Protein AF-A0A3D5YIT8-F1 (afdb_monomer_lite)

Structure (mmCIF, N/CA/C/O backbone):
data_AF-A0A3D5YIT8-F1
#
_entry.id   AF-A0A3D5YIT8-F1
#
loop_
_atom_site.group_PDB
_atom_site.id
_atom_site.type_symbol
_atom_site.label_atom_id
_atom_site.label_alt_id
_atom_site.label_comp_id
_atom_site.label_asym_id
_atom_site.label_entity_id
_atom_site.label_seq_id
_atom_site.pdbx_PDB_ins_code
_atom_site.Cartn_x
_atom_site.Cartn_y
_atom_site.Cartn_z
_atom_site.occupancy
_atom_site.B_iso_or_equiv
_atom_site.auth_seq_id
_atom_site.auth_comp_id
_atom_site.auth_asym_id
_atom_site.auth_atom_id
_atom_site.pdbx_PDB_model_num
ATOM 1 N N . HIS A 1 1 ? 10.153 11.074 6.844 1.00 95.75 1 HIS A N 1
ATOM 2 C CA . HIS A 1 1 ? 11.541 10.584 6.959 1.00 95.75 1 HIS A CA 1
ATOM 3 C C . HIS A 1 1 ? 11.624 9.134 6.492 1.00 95.75 1 HIS A C 1
ATOM 5 O O . HIS A 1 1 ? 10.736 8.361 6.831 1.00 95.75 1 HIS A O 1
ATOM 11 N N . GLN A 1 2 ? 12.641 8.765 5.713 1.00 97.12 2 GLN A N 1
ATOM 12 C CA . GLN A 1 2 ? 12.965 7.381 5.343 1.00 97.12 2 GLN A CA 1
ATOM 13 C C . GLN A 1 2 ? 14.433 7.132 5.703 1.00 97.12 2 GLN A C 1
ATOM 15 O O . GLN A 1 2 ? 15.284 7.946 5.355 1.00 97.12 2 GLN A O 1
ATOM 20 N N . PHE A 1 3 ? 14.713 6.052 6.440 1.00 96.75 3 PHE A N 1
ATOM 21 C CA . PHE A 1 3 ? 16.070 5.694 6.888 1.00 96.75 3 PHE A CA 1
ATOM 22 C C . PHE A 1 3 ? 16.821 6.847 7.585 1.00 96.75 3 PHE A C 1
ATOM 24 O O . PHE A 1 3 ? 17.986 7.092 7.314 1.00 96.75 3 PHE A O 1
ATOM 31 N N . GLY A 1 4 ? 16.134 7.595 8.455 1.00 97.00 4 GLY A N 1
ATOM 32 C CA . GLY A 1 4 ? 16.722 8.725 9.190 1.00 97.00 4 GLY A CA 1
ATOM 33 C C . GLY A 1 4 ? 16.801 10.047 8.417 1.00 97.00 4 GLY A C 1
ATOM 34 O O . GLY A 1 4 ? 17.057 11.079 9.027 1.00 97.00 4 GLY A O 1
ATOM 35 N N . HIS A 1 5 ? 16.502 10.065 7.116 1.00 97.88 5 HIS A N 1
ATOM 36 C CA . HIS A 1 5 ? 16.589 11.270 6.286 1.00 97.88 5 HIS A CA 1
ATOM 37 C C . HIS A 1 5 ? 15.214 11.810 5.887 1.00 97.88 5 HIS A C 1
ATOM 39 O O . HIS A 1 5 ? 14.247 11.059 5.718 1.00 97.88 5 HIS A O 1
ATOM 45 N N . TRP A 1 6 ? 15.101 13.132 5.728 1.00 97.06 6 TRP A N 1
ATOM 46 C CA . TRP A 1 6 ? 13.908 13.737 5.138 1.00 97.06 6 TRP A CA 1
ATOM 47 C C . TRP A 1 6 ? 13.792 13.307 3.671 1.00 97.06 6 TRP A C 1
ATOM 49 O O . TRP A 1 6 ? 14.719 13.490 2.890 1.00 97.06 6 TRP A O 1
ATOM 59 N N . ALA A 1 7 ? 12.653 12.716 3.305 1.00 96.81 7 ALA A N 1
ATOM 60 C CA . ALA A 1 7 ? 12.444 12.106 1.988 1.00 96.81 7 ALA A CA 1
ATOM 61 C C . ALA A 1 7 ? 11.665 13.014 1.018 1.00 96.81 7 ALA A C 1
ATOM 63 O O . ALA A 1 7 ? 11.265 12.563 -0.055 1.00 96.81 7 ALA A O 1
ATOM 64 N N . GLY A 1 8 ? 11.414 14.270 1.406 1.00 96.19 8 GLY A N 1
ATOM 65 C CA . GLY A 1 8 ? 10.504 15.153 0.683 1.00 96.19 8 GLY A CA 1
ATOM 66 C C . GLY A 1 8 ? 9.046 14.697 0.773 1.00 96.19 8 GLY A C 1
ATOM 67 O O . GLY A 1 8 ? 8.660 13.940 1.668 1.00 96.19 8 GLY A O 1
ATOM 68 N N . GLN A 1 9 ? 8.237 15.166 -0.177 1.00 96.75 9 GLN A N 1
ATOM 69 C CA . GLN A 1 9 ? 6.841 14.764 -0.294 1.00 96.75 9 GLN A CA 1
ATOM 70 C C . GLN A 1 9 ? 6.740 13.289 -0.709 1.00 96.75 9 GLN A C 1
ATOM 72 O O . GLN A 1 9 ? 7.244 12.868 -1.752 1.00 96.75 9 GLN A O 1
ATOM 77 N N . LEU A 1 10 ? 6.056 12.512 0.128 1.00 97.25 10 LEU A N 1
ATOM 78 C CA . LEU A 1 10 ? 5.538 11.190 -0.215 1.00 97.25 10 LEU A CA 1
ATOM 79 C C . LEU A 1 10 ? 4.021 11.295 -0.443 1.00 97.25 10 LEU A C 1
ATOM 81 O O . LEU A 1 10 ? 3.478 12.376 -0.649 1.00 97.25 10 LEU A O 1
ATOM 85 N N . GLY A 1 11 ? 3.329 10.164 -0.402 1.00 97.12 11 GLY A N 1
ATOM 86 C CA . GLY A 1 11 ? 1.878 10.097 -0.486 1.00 97.12 11 GLY A CA 1
ATOM 87 C C . GLY A 1 11 ? 1.436 8.684 -0.818 1.00 97.12 11 GLY A C 1
ATOM 88 O O . GLY A 1 11 ? 2.217 7.728 -0.727 1.00 97.12 11 GLY A O 1
ATOM 89 N N . ASP A 1 12 ? 0.190 8.554 -1.244 1.00 98.00 12 ASP A N 1
ATOM 90 C CA . ASP A 1 12 ? -0.356 7.292 -1.723 1.00 98.00 12 ASP A CA 1
ATOM 91 C C . ASP A 1 12 ? 0.110 7.022 -3.169 1.00 98.00 12 ASP A C 1
ATOM 93 O O . ASP A 1 12 ? -0.655 7.028 -4.125 1.00 98.00 12 ASP A O 1
ATOM 97 N N . GLY A 1 13 ? 1.414 6.780 -3.345 1.00 97.75 13 GLY A N 1
ATOM 98 C CA . GLY A 1 13 ? 2.047 6.623 -4.665 1.00 97.75 13 GLY A CA 1
ATOM 99 C C . GLY A 1 13 ? 1.697 5.341 -5.432 1.00 97.75 13 GLY A C 1
ATOM 100 O O . GLY A 1 13 ? 2.149 5.156 -6.556 1.00 97.75 13 GLY A O 1
ATOM 101 N N . ARG A 1 14 ? 0.927 4.435 -4.827 1.00 97.88 14 ARG A N 1
ATOM 102 C CA . ARG A 1 14 ? 0.331 3.249 -5.475 1.00 97.88 14 ARG A CA 1
ATOM 103 C C . ARG A 1 14 ? -0.939 2.795 -4.759 1.00 97.88 14 ARG A C 1
ATOM 105 O O . ARG A 1 14 ? -1.218 1.600 -4.652 1.00 97.88 14 ARG A O 1
ATOM 112 N N . ALA A 1 15 ? -1.615 3.741 -4.126 1.00 98.12 15 ALA A N 1
ATOM 113 C CA . ALA A 1 15 ? 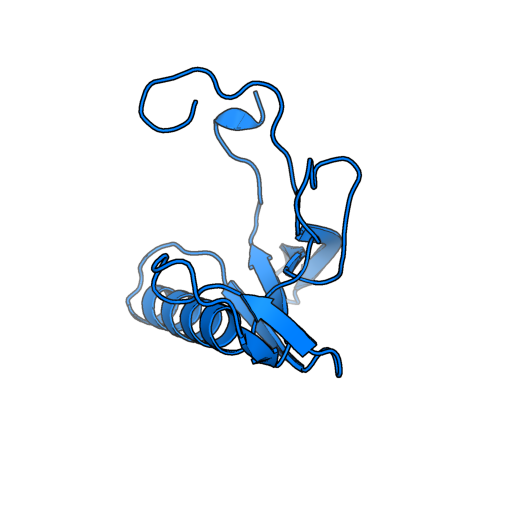-2.769 3.487 -3.292 1.00 98.12 15 ALA A CA 1
ATOM 114 C C . ALA A 1 15 ? -3.860 4.503 -3.628 1.00 98.12 15 ALA A C 1
ATOM 116 O O . ALA A 1 15 ? -3.568 5.665 -3.882 1.00 98.12 15 ALA A O 1
ATOM 117 N N . ILE A 1 16 ? -5.111 4.061 -3.650 1.00 98.44 16 ILE A N 1
ATOM 118 C CA . ILE A 1 16 ? -6.265 4.913 -3.935 1.00 98.44 16 ILE A CA 1
ATOM 119 C C . ILE A 1 16 ? -7.300 4.645 -2.852 1.00 98.44 16 ILE A C 1
ATOM 121 O O . ILE A 1 16 ? -7.745 3.509 -2.687 1.00 98.44 16 ILE A O 1
ATOM 125 N N . ASN A 1 17 ? -7.657 5.679 -2.093 1.00 97.62 17 ASN A N 1
ATOM 126 C CA . ASN A 1 17 ? -8.750 5.608 -1.127 1.00 97.62 17 ASN A CA 1
ATOM 127 C C . ASN A 1 17 ? -10.067 5.675 -1.902 1.00 97.62 17 ASN A C 1
ATOM 129 O O . ASN A 1 17 ? -10.318 6.658 -2.593 1.00 97.62 17 ASN A O 1
ATOM 133 N N . LEU A 1 18 ? -10.880 4.624 -1.813 1.00 97.62 18 LEU A N 1
ATOM 134 C CA . LEU A 1 18 ? -12.188 4.584 -2.470 1.00 97.62 18 LEU A CA 1
ATOM 135 C C . LEU A 1 18 ? -13.227 5.384 -1.689 1.00 97.62 18 LEU A C 1
ATOM 137 O O . LEU A 1 18 ? -14.106 6.004 -2.275 1.00 97.62 18 LEU A O 1
ATOM 141 N N . GLY A 1 19 ? -13.120 5.350 -0.366 1.00 97.06 19 GLY A N 1
ATOM 142 C CA . GLY A 1 19 ? -14.061 5.989 0.533 1.00 97.06 19 GLY A CA 1
ATOM 143 C C . GLY A 1 19 ? -14.131 5.261 1.862 1.00 97.06 19 GLY A C 1
ATOM 144 O O . GLY A 1 19 ? -13.305 4.398 2.171 1.00 97.06 19 GLY A O 1
ATOM 145 N N . GLU A 1 20 ? -15.141 5.629 2.629 1.00 97.19 20 GLU A N 1
ATOM 146 C CA . GLU A 1 20 ? -15.435 5.084 3.942 1.00 97.19 20 GLU A CA 1
ATOM 147 C C . GLU A 1 20 ? -16.761 4.328 3.894 1.00 97.19 20 GLU A C 1
ATOM 149 O O . GLU A 1 20 ? -17.700 4.735 3.209 1.00 97.19 20 GLU A O 1
ATOM 154 N N . ILE A 1 21 ? -16.818 3.211 4.606 1.00 96.81 21 ILE A N 1
ATOM 155 C CA . ILE A 1 21 ? -18.016 2.405 4.789 1.00 96.81 21 ILE A CA 1
ATOM 156 C C . ILE A 1 21 ? -18.304 2.261 6.280 1.00 96.81 21 ILE A C 1
ATOM 158 O O . ILE A 1 21 ? -17.385 2.214 7.099 1.00 96.81 21 ILE A O 1
ATOM 162 N N . THR A 1 22 ? -19.581 2.132 6.615 1.00 97.19 22 THR A N 1
ATOM 163 C CA . THR A 1 22 ? -20.032 1.780 7.961 1.00 97.19 22 THR A CA 1
ATOM 164 C C . THR A 1 22 ? -20.553 0.351 7.928 1.00 97.19 22 THR A C 1
ATOM 166 O O . THR A 1 22 ? -21.379 0.011 7.080 1.00 97.19 22 THR A O 1
ATOM 169 N N . ASN A 1 23 ? -20.045 -0.506 8.811 1.00 91.12 23 ASN A N 1
ATOM 170 C CA . ASN A 1 23 ? -20.524 -1.882 8.909 1.00 91.12 23 ASN A CA 1
ATOM 171 C C . ASN A 1 23 ? -21.816 -1.971 9.748 1.00 91.12 23 ASN A C 1
ATOM 173 O O . ASN A 1 23 ? -22.266 -0.995 10.345 1.00 91.12 23 ASN A O 1
ATOM 177 N N . ASN A 1 24 ? -22.409 -3.165 9.828 1.00 94.56 24 ASN A N 1
ATOM 178 C CA . ASN A 1 24 ? -23.649 -3.388 10.586 1.00 94.56 24 ASN A CA 1
ATOM 179 C C . ASN A 1 24 ? -23.509 -3.139 12.101 1.00 94.56 24 ASN A C 1
ATOM 181 O O . ASN A 1 24 ? -24.518 -2.984 12.782 1.00 94.56 24 ASN A O 1
ATOM 185 N N . SER A 1 25 ? -22.281 -3.100 12.622 1.00 94.94 25 SER A N 1
ATOM 186 C CA . SER A 1 25 ? -21.974 -2.776 14.020 1.00 94.94 25 SER A CA 1
ATOM 187 C C . SER A 1 25 ? -21.801 -1.268 14.254 1.00 94.94 25 SER A C 1
ATOM 189 O O . SER A 1 25 ? -21.520 -0.858 15.377 1.00 94.94 25 SER A O 1
ATOM 191 N N . GLY A 1 26 ? -21.953 -0.436 13.216 1.00 95.88 26 GLY A N 1
ATOM 192 C CA . GLY A 1 26 ? -21.732 1.010 13.287 1.00 95.88 26 GLY A CA 1
ATOM 193 C C . GLY A 1 26 ? -20.258 1.423 13.234 1.00 95.88 26 GLY A C 1
ATOM 194 O O . GLY A 1 26 ? -19.944 2.586 13.472 1.00 95.88 26 GLY A O 1
ATOM 195 N N . GLU A 1 27 ? -19.340 0.501 12.935 1.00 94.94 27 GLU A N 1
ATOM 196 C CA . GLU A 1 27 ? -17.910 0.800 12.866 1.00 94.94 27 GLU A CA 1
ATOM 197 C C . GLU A 1 27 ? -17.540 1.349 11.488 1.00 94.94 27 GLU A C 1
ATOM 199 O O . GLU A 1 27 ? -17.972 0.838 10.449 1.00 94.94 27 GLU A O 1
ATOM 204 N N . HIS A 1 28 ? -16.694 2.374 11.494 1.00 96.31 28 HIS A N 1
ATOM 205 C CA . HIS A 1 28 ? -16.233 3.073 10.306 1.00 96.31 28 HIS A CA 1
ATOM 206 C C . HIS A 1 28 ? -14.927 2.478 9.783 1.00 96.31 28 HIS A C 1
ATOM 208 O O . HIS A 1 28 ? -13.958 2.304 10.525 1.00 96.31 28 HIS A O 1
ATOM 214 N N . HIS A 1 29 ? -14.895 2.181 8.488 1.00 97.19 29 HIS A N 1
ATOM 215 C CA . HIS A 1 29 ? -13.748 1.587 7.819 1.00 97.19 29 HIS A CA 1
ATOM 216 C C . HIS A 1 29 ? -13.485 2.272 6.483 1.00 97.19 29 HIS A C 1
ATOM 218 O O . HIS A 1 29 ? -14.357 2.345 5.622 1.00 97.19 29 HIS A O 1
ATOM 224 N N . LEU A 1 30 ? -12.245 2.693 6.259 1.00 98.06 30 LEU A N 1
ATOM 225 C CA . LEU A 1 30 ? -11.787 3.150 4.953 1.00 98.06 30 LEU A CA 1
ATOM 226 C C . LEU A 1 30 ? -11.433 1.958 4.073 1.00 98.06 30 LEU A C 1
ATOM 228 O O . LEU A 1 30 ? -10.790 1.013 4.532 1.00 98.06 30 LEU A O 1
ATOM 232 N N . LEU A 1 31 ? -11.784 2.043 2.794 1.00 98.38 31 LEU A N 1
ATOM 233 C CA . LEU A 1 31 ? -11.369 1.098 1.764 1.00 98.38 31 LEU A CA 1
ATOM 234 C C . LEU A 1 31 ? -10.278 1.726 0.896 1.00 98.38 31 LEU A C 1
ATOM 236 O O . LEU A 1 31 ? -10.454 2.814 0.345 1.00 98.38 31 LEU A O 1
ATOM 240 N N . GLN A 1 32 ? -9.151 1.029 0.750 1.00 98.62 32 GLN A N 1
ATOM 241 C CA . GLN A 1 32 ? -8.025 1.477 -0.071 1.00 98.62 32 GLN A CA 1
ATOM 242 C C . GLN A 1 32 ? -7.607 0.380 -1.049 1.00 98.62 32 GLN A C 1
ATOM 244 O O . GLN A 1 32 ? -7.281 -0.731 -0.635 1.00 98.62 32 GLN A O 1
ATOM 249 N N . LEU A 1 33 ? -7.557 0.691 -2.344 1.00 98.62 33 LEU A N 1
ATOM 250 C CA . LEU A 1 33 ? -6.971 -0.197 -3.346 1.00 98.62 33 LEU A CA 1
ATOM 251 C C . LEU A 1 33 ? -5.474 0.058 -3.449 1.00 98.62 33 LEU A C 1
ATOM 253 O O . LEU A 1 33 ? -5.051 1.189 -3.675 1.00 98.62 33 LEU A O 1
ATOM 257 N N . LYS A 1 34 ? -4.666 -0.992 -3.316 1.00 98.62 34 LYS A N 1
ATOM 258 C CA . LYS A 1 34 ? -3.212 -0.940 -3.483 1.00 98.62 34 LYS A CA 1
ATOM 259 C C . LYS A 1 34 ? -2.814 -1.641 -4.775 1.00 98.62 34 LYS A C 1
ATOM 261 O O . LYS A 1 34 ? -3.164 -2.800 -4.971 1.00 98.62 34 LYS A O 1
ATOM 266 N N . GLY A 1 35 ? -2.056 -0.944 -5.620 1.00 98.12 35 GLY A N 1
ATOM 267 C CA . GLY A 1 35 ? -1.636 -1.429 -6.937 1.00 98.12 35 GLY A CA 1
ATOM 268 C C . GLY A 1 35 ? -2.618 -1.133 -8.071 1.00 98.12 35 GLY A C 1
ATOM 269 O O . GLY A 1 35 ? -2.457 -1.694 -9.14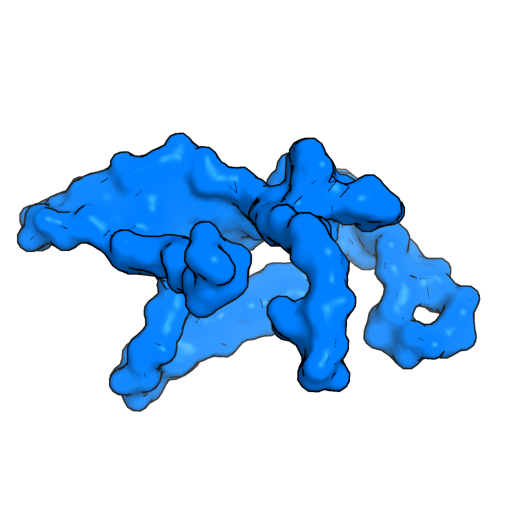7 1.00 98.12 35 GLY A O 1
ATOM 270 N N . ALA A 1 36 ? -3.619 -0.278 -7.839 1.00 97.31 36 ALA A N 1
ATOM 271 C CA . ALA A 1 36 ? -4.660 0.052 -8.817 1.00 97.31 36 ALA A CA 1
ATOM 272 C C . ALA A 1 36 ? -4.218 1.033 -9.921 1.00 97.31 36 ALA A C 1
ATOM 274 O O . ALA A 1 36 ? -5.019 1.354 -10.792 1.00 97.31 36 ALA A O 1
ATOM 275 N N . GLY A 1 37 ? -2.974 1.517 -9.887 1.00 97.50 37 GLY A N 1
ATOM 276 C CA . GLY A 1 37 ? -2.441 2.435 -10.889 1.00 97.50 37 GLY A CA 1
ATOM 277 C C . GLY A 1 37 ? -1.694 3.628 -10.293 1.00 97.50 37 GLY A C 1
ATOM 278 O O . GLY A 1 37 ? -1.595 3.767 -9.065 1.00 97.50 37 GLY A O 1
ATOM 279 N N . PRO A 1 38 ? -1.139 4.483 -11.167 1.00 97.81 38 PRO A N 1
ATOM 280 C CA . PRO A 1 38 ? -0.404 5.666 -10.757 1.00 97.81 38 PRO A CA 1
ATOM 281 C C . PRO A 1 38 ? -1.324 6.732 -10.150 1.00 97.81 38 PRO A C 1
ATOM 283 O O . PRO A 1 38 ? -2.505 6.845 -10.470 1.00 97.81 38 PRO A O 1
ATOM 286 N N . THR A 1 39 ? -0.747 7.553 -9.282 1.00 98.25 39 THR A N 1
ATOM 287 C CA . THR A 1 39 ? -1.357 8.731 -8.659 1.00 98.25 39 THR A CA 1
ATOM 288 C C . THR A 1 39 ? -0.399 9.917 -8.815 1.00 98.25 39 THR A C 1
ATOM 290 O O . THR A 1 39 ? 0.777 9.716 -9.139 1.00 98.25 39 THR A O 1
ATOM 293 N N . PRO A 1 40 ? -0.820 11.159 -8.511 1.00 97.75 40 PRO A N 1
ATOM 294 C CA . PRO A 1 40 ? 0.102 12.300 -8.465 1.00 97.75 40 PRO A CA 1
ATOM 295 C C . PRO A 1 40 ? 1.299 12.104 -7.515 1.00 97.75 40 PRO A C 1
ATOM 297 O O . PRO A 1 40 ? 2.296 12.812 -7.619 1.00 97.75 40 PRO A O 1
ATOM 300 N N . TYR A 1 41 ? 1.225 11.126 -6.605 1.00 97.94 41 TYR A N 1
ATOM 301 C CA . TYR A 1 41 ? 2.269 10.802 -5.634 1.00 97.94 41 TYR A CA 1
ATOM 302 C C . TYR A 1 41 ? 3.156 9.615 -6.053 1.00 97.94 41 TYR A C 1
ATOM 304 O O . TYR A 1 41 ? 4.016 9.197 -5.274 1.00 97.94 41 TYR A O 1
ATOM 312 N N . SER A 1 42 ? 2.975 9.040 -7.2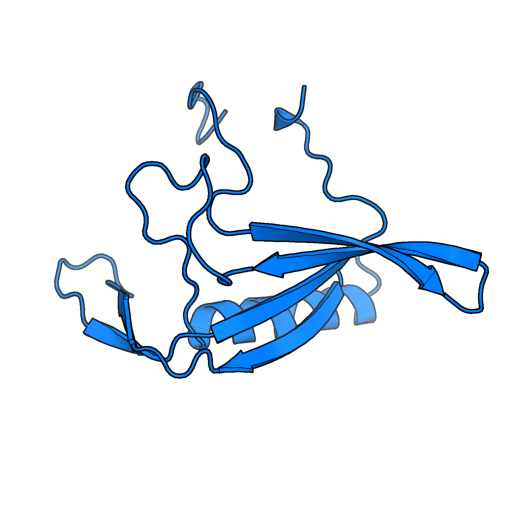51 1.00 97.31 42 SER A N 1
ATOM 313 C CA . SER A 1 42 ? 3.761 7.885 -7.728 1.00 97.31 42 SER A CA 1
ATOM 314 C C . SER A 1 42 ? 5.234 8.197 -7.991 1.00 97.31 42 SER A C 1
ATOM 316 O O . SER A 1 42 ? 6.059 7.281 -8.023 1.00 97.31 42 SER A O 1
ATOM 318 N N . ARG A 1 43 ? 5.596 9.482 -8.099 1.00 95.44 43 ARG A N 1
ATOM 319 C CA . ARG A 1 43 ? 6.947 9.938 -8.456 1.00 95.44 43 ARG A CA 1
ATOM 320 C C . ARG A 1 43 ? 7.372 9.299 -9.786 1.00 95.44 43 ARG A C 1
ATOM 322 O O . ARG A 1 43 ? 6.682 9.478 -10.778 1.00 95.44 43 ARG A O 1
ATOM 329 N N . SER A 1 44 ? 8.475 8.555 -9.809 1.00 94.62 44 SER A N 1
ATOM 330 C CA . SER A 1 44 ? 8.981 7.846 -10.989 1.00 94.62 44 SER A CA 1
ATOM 331 C C . SER A 1 44 ? 8.509 6.388 -11.102 1.00 94.62 44 SER A C 1
ATOM 333 O O . SER A 1 44 ? 8.973 5.673 -11.985 1.00 94.62 44 SER A O 1
ATOM 335 N N . ALA A 1 45 ? 7.639 5.917 -10.201 1.00 95.06 45 ALA A N 1
ATOM 336 C CA . ALA A 1 45 ? 7.141 4.541 -10.201 1.00 95.06 45 ALA A CA 1
ATOM 337 C C . ALA A 1 45 ? 5.813 4.400 -10.966 1.00 95.06 45 ALA A C 1
ATOM 339 O O . ALA A 1 45 ? 5.107 5.374 -11.204 1.00 95.06 45 ALA A O 1
ATOM 340 N N . ASP A 1 46 ? 5.449 3.161 -11.296 1.00 96.69 46 ASP A N 1
ATOM 341 C CA . ASP A 1 46 ? 4.272 2.822 -12.112 1.00 96.69 46 ASP A CA 1
ATOM 342 C C . ASP A 1 46 ? 2.931 2.805 -11.354 1.00 96.69 46 ASP A C 1
ATOM 344 O O . ASP A 1 46 ? 1.870 2.753 -11.969 1.00 96.69 46 ASP A O 1
ATOM 348 N N . GLY A 1 47 ? 2.950 2.827 -10.020 1.00 97.62 47 GLY A N 1
ATOM 349 C CA . GLY A 1 47 ? 1.735 2.733 -9.206 1.00 97.62 47 GLY A CA 1
ATOM 350 C C . GLY A 1 47 ? 1.116 1.329 -9.117 1.00 97.62 47 GLY A C 1
ATOM 351 O O . GLY A 1 47 ? 0.044 1.166 -8.532 1.00 97.62 47 GLY A O 1
ATOM 352 N N . LEU A 1 48 ? 1.785 0.300 -9.642 1.00 98.00 48 LEU A N 1
ATOM 353 C CA . LEU A 1 48 ? 1.260 -1.065 -9.726 1.00 98.00 48 LEU A CA 1
ATOM 354 C C . LEU A 1 48 ? 1.825 -1.977 -8.625 1.00 98.00 48 LEU A C 1
ATOM 356 O O . LEU A 1 48 ? 2.889 -1.739 -8.030 1.00 98.00 48 LEU A O 1
ATOM 360 N N . ALA A 1 49 ? 1.103 -3.056 -8.331 1.00 98.12 49 ALA A N 1
ATOM 361 C CA . ALA A 1 49 ? 1.554 -4.122 -7.443 1.00 98.12 49 ALA A CA 1
ATOM 362 C C . ALA A 1 49 ? 1.542 -5.471 -8.168 1.00 98.12 49 ALA A C 1
ATOM 364 O O . ALA A 1 49 ? 0.811 -5.665 -9.133 1.00 98.12 49 ALA A O 1
ATOM 365 N N . VAL A 1 50 ? 2.379 -6.392 -7.692 1.00 98.38 50 VAL A N 1
ATOM 366 C CA . VAL A 1 50 ? 2.501 -7.749 -8.241 1.00 98.38 50 VAL A CA 1
ATOM 367 C C . VAL A 1 50 ? 1.861 -8.757 -7.307 1.00 98.38 50 VAL A C 1
ATOM 369 O O . VAL A 1 50 ? 1.918 -8.584 -6.081 1.00 98.38 50 VAL A O 1
ATOM 372 N N . LEU A 1 51 ? 1.321 -9.835 -7.876 1.00 98.50 51 LEU A N 1
ATOM 373 C CA . LEU A 1 51 ? 0.604 -10.900 -7.178 1.00 98.50 51 LEU A CA 1
ATOM 374 C C . LEU A 1 51 ? 1.369 -11.403 -5.956 1.00 98.50 51 LEU A C 1
ATOM 376 O O . LEU A 1 51 ? 0.819 -11.447 -4.862 1.00 98.50 51 LEU A O 1
ATOM 380 N N . ARG A 1 52 ? 2.663 -11.689 -6.100 1.00 97.38 52 ARG A N 1
ATOM 381 C CA . ARG A 1 52 ? 3.516 -12.159 -5.001 1.00 97.38 52 ARG A CA 1
ATOM 382 C C . ARG A 1 52 ? 3.526 -11.216 -3.793 1.00 97.38 52 ARG A C 1
ATOM 384 O O . ARG A 1 52 ? 3.425 -11.667 -2.654 1.00 97.38 52 ARG A O 1
ATOM 391 N N . SER A 1 53 ? 3.668 -9.908 -4.022 1.00 96.81 53 SER A N 1
ATOM 392 C CA . SER A 1 53 ? 3.662 -8.914 -2.939 1.00 96.81 53 SER A CA 1
ATOM 393 C C . SER A 1 53 ? 2.273 -8.761 -2.316 1.00 96.81 53 SER A C 1
ATOM 395 O O . SER A 1 53 ? 2.154 -8.674 -1.096 1.00 96.81 53 SER A O 1
ATOM 397 N N . SER A 1 54 ? 1.240 -8.816 -3.153 1.00 98.38 54 SER A N 1
ATOM 398 C CA . SER A 1 54 ? -0.165 -8.709 -2.775 1.00 98.38 54 SER A CA 1
ATOM 399 C C . SER A 1 54 ? -0.632 -9.894 -1.920 1.00 98.38 54 SER A C 1
ATOM 401 O O . SER A 1 54 ? -1.256 -9.694 -0.882 1.00 98.38 54 SER A O 1
ATOM 403 N N . VAL A 1 55 ? -0.258 -11.124 -2.290 1.00 98.56 55 VAL A N 1
ATOM 404 C CA . VAL A 1 55 ? -0.555 -12.350 -1.527 1.00 98.56 55 VAL A CA 1
ATOM 405 C C . VAL A 1 55 ? 0.114 -12.316 -0.156 1.00 98.56 55 VAL A C 1
ATOM 407 O O . VAL A 1 55 ? -0.525 -12.614 0.850 1.00 98.56 55 VAL A O 1
ATOM 410 N N . ARG A 1 56 ? 1.390 -11.912 -0.092 1.00 98.38 56 ARG A N 1
ATOM 411 C CA . ARG A 1 56 ? 2.107 -11.779 1.186 1.00 98.38 56 ARG A CA 1
ATOM 412 C C . ARG A 1 56 ? 1.427 -10.785 2.118 1.00 98.38 56 ARG A C 1
ATOM 414 O O . ARG A 1 56 ? 1.278 -11.076 3.297 1.00 98.38 56 ARG A O 1
ATOM 421 N N . GLU A 1 57 ? 1.028 -9.627 1.601 1.00 98.56 57 GLU A N 1
ATOM 422 C CA . GLU A 1 57 ? 0.322 -8.616 2.388 1.00 98.56 57 GLU A CA 1
ATOM 423 C C . GLU A 1 57 ? -1.021 -9.135 2.894 1.00 98.56 57 GLU A C 1
ATOM 425 O O . GLU A 1 57 ? -1.281 -9.017 4.085 1.00 98.56 57 GLU A O 1
ATOM 430 N N . PHE A 1 58 ? -1.816 -9.782 2.034 1.00 98.62 58 PHE A N 1
ATOM 431 C CA . PHE A 1 58 ? -3.088 -10.387 2.427 1.00 98.62 58 PHE A CA 1
ATOM 432 C C . PHE A 1 58 ? -2.911 -11.387 3.578 1.00 98.62 58 PHE A C 1
ATOM 434 O O . PHE A 1 58 ? -3.533 -11.243 4.630 1.00 98.62 58 PHE A O 1
ATOM 441 N N . ILE A 1 59 ? -2.014 -12.365 3.406 1.00 98.56 59 ILE A N 1
ATOM 442 C CA . ILE A 1 59 ? -1.777 -13.417 4.403 1.00 98.56 59 ILE A CA 1
ATOM 443 C C . ILE A 1 59 ? -1.253 -12.816 5.708 1.00 98.56 59 ILE A C 1
ATOM 445 O O . ILE A 1 59 ? -1.767 -13.146 6.772 1.00 98.56 59 ILE A O 1
ATOM 449 N N . CYS A 1 60 ? -0.257 -11.927 5.652 1.00 98.62 60 CYS A N 1
ATOM 450 C CA . CYS A 1 60 ? 0.296 -11.304 6.854 1.00 98.62 60 CYS A CA 1
ATOM 451 C C . CYS A 1 60 ? -0.745 -10.454 7.591 1.00 98.62 60 CYS A C 1
ATOM 453 O O . CYS A 1 60 ? -0.838 -10.553 8.810 1.00 98.62 60 CYS A O 1
ATOM 455 N N . SER A 1 61 ? -1.530 -9.645 6.877 1.00 98.44 61 SER A N 1
ATOM 456 C CA . SER A 1 61 ? -2.593 -8.832 7.473 1.00 98.44 61 SER A CA 1
ATOM 457 C C . SER A 1 61 ? -3.596 -9.688 8.235 1.00 98.44 61 SER A C 1
ATOM 459 O O . SER A 1 61 ? -3.855 -9.441 9.411 1.00 98.44 61 SER A O 1
ATOM 461 N N . GLU A 1 62 ? -4.116 -10.734 7.601 1.00 98.69 62 GLU A N 1
ATOM 462 C CA . GLU A 1 62 ? -5.139 -11.567 8.223 1.00 98.69 62 GLU A CA 1
ATOM 463 C C . GLU A 1 62 ? -4.562 -12.478 9.310 1.00 98.69 62 GLU A C 1
ATOM 465 O O . GLU A 1 62 ? -5.199 -12.664 10.346 1.00 98.69 62 GLU A O 1
ATOM 470 N N . ALA A 1 63 ? -3.335 -12.980 9.151 1.00 98.75 63 ALA A N 1
ATOM 471 C CA . ALA A 1 63 ? -2.655 -13.737 10.199 1.00 98.75 63 ALA A CA 1
ATOM 472 C C . ALA A 1 63 ? -2.447 -12.889 11.462 1.00 98.75 63 ALA A C 1
ATOM 474 O O . ALA A 1 63 ? -2.768 -13.337 12.559 1.00 98.75 63 ALA A O 1
ATOM 475 N N . MET A 1 64 ? -1.970 -11.649 11.316 1.00 98.88 64 MET A N 1
ATOM 476 C CA . MET A 1 64 ? -1.759 -10.740 12.448 1.00 98.88 64 MET A CA 1
ATOM 477 C C . MET A 1 64 ? -3.067 -10.430 13.183 1.00 98.88 64 MET A C 1
ATOM 479 O O . MET A 1 64 ? -3.088 -10.452 14.412 1.00 98.88 64 MET A O 1
ATOM 483 N N . PHE A 1 65 ? -4.167 -10.229 12.447 1.00 98.50 65 PHE A N 1
ATOM 484 C CA . PHE A 1 65 ? -5.488 -10.027 13.043 1.00 98.50 65 PHE A CA 1
ATOM 485 C C . PHE A 1 65 ? -5.919 -11.233 13.892 1.00 98.50 65 PHE A C 1
ATOM 487 O O . PHE A 1 65 ? -6.314 -11.060 15.043 1.00 98.50 65 PHE A O 1
ATOM 494 N N . HIS A 1 66 ? -5.788 -12.455 13.365 1.00 98.44 66 HIS A N 1
ATOM 495 C CA . HIS A 1 66 ? -6.163 -13.674 14.095 1.00 98.44 66 HIS A CA 1
ATOM 496 C C . HIS A 1 66 ? -5.206 -14.015 15.249 1.00 98.44 66 HIS A C 1
ATOM 498 O O . HIS A 1 66 ? -5.596 -14.720 16.175 1.00 98.44 66 HIS A O 1
ATOM 504 N N . LEU A 1 67 ? -3.982 -13.481 15.236 1.00 98.69 67 LEU A N 1
ATOM 505 C CA . LEU A 1 67 ? -3.058 -13.518 16.373 1.00 98.69 67 LEU A CA 1
ATOM 506 C C . LEU A 1 67 ? -3.379 -12.463 17.449 1.00 98.69 67 LEU A C 1
ATOM 508 O O . LEU A 1 67 ? -2.684 -12.401 18.461 1.00 98.69 67 LEU A O 1
ATOM 512 N N . GLY A 1 68 ? -4.400 -11.624 17.249 1.00 98.44 68 GLY A N 1
ATOM 513 C CA . GLY A 1 68 ? -4.776 -10.559 18.182 1.00 98.44 68 GLY A CA 1
ATOM 514 C C . GLY A 1 68 ? -3.863 -9.332 18.129 1.00 98.44 68 GLY A C 1
ATOM 515 O O . GLY A 1 68 ? -3.897 -8.504 19.038 1.00 98.44 68 GLY A O 1
ATOM 516 N N . VAL A 1 69 ? -3.044 -9.192 17.081 1.00 98.62 69 VAL A N 1
ATOM 517 C CA . VAL A 1 69 ? -2.161 -8.036 16.904 1.00 98.62 69 VAL A CA 1
ATOM 518 C C . VAL A 1 69 ? -2.853 -6.982 16.030 1.00 98.62 69 VAL A C 1
ATOM 520 O O . VAL A 1 69 ? -3.271 -7.301 14.912 1.00 98.62 69 VAL A O 1
ATOM 523 N N . PRO A 1 70 ? -2.957 -5.713 16.479 1.00 98.19 70 PRO A N 1
ATOM 524 C CA . PRO A 1 70 ? -3.541 -4.641 15.678 1.00 98.19 70 PRO A CA 1
ATOM 525 C C . PRO A 1 70 ? -2.851 -4.493 14.318 1.00 98.19 70 PRO A C 1
ATOM 527 O O . PRO A 1 70 ? -1.631 -4.361 14.228 1.00 98.19 70 PRO A O 1
ATOM 530 N N . THR A 1 71 ? -3.643 -4.513 13.250 1.00 98.50 71 THR A N 1
ATOM 531 C CA . THR A 1 71 ? -3.156 -4.497 11.867 1.00 98.50 71 THR A CA 1
ATOM 532 C C . THR A 1 71 ? -4.233 -3.968 10.921 1.00 98.50 71 THR A C 1
ATOM 534 O O . THR A 1 71 ? -5.420 -3.962 11.254 1.00 98.50 71 THR A O 1
ATOM 537 N N . THR A 1 72 ? -3.841 -3.542 9.720 1.00 98.25 72 THR A N 1
ATOM 538 C CA . THR A 1 72 ? -4.803 -3.311 8.636 1.00 98.25 72 THR A CA 1
ATOM 539 C C . THR A 1 72 ? -5.323 -4.644 8.115 1.00 98.25 72 THR A C 1
ATOM 541 O O . THR A 1 72 ? -4.555 -5.602 8.003 1.00 98.25 72 THR A O 1
ATOM 544 N N . ARG A 1 73 ? -6.592 -4.687 7.717 1.00 98.12 73 ARG A N 1
ATOM 545 C CA . ARG A 1 73 ? -7.236 -5.870 7.138 1.00 98.12 73 ARG A CA 1
ATOM 546 C C . ARG A 1 73 ? -7.078 -5.906 5.622 1.00 98.12 73 ARG A C 1
ATOM 548 O O . ARG A 1 73 ? -6.957 -4.855 4.984 1.00 98.12 73 ARG A O 1
ATOM 555 N N . ALA A 1 74 ? -7.112 -7.102 5.049 1.00 98.19 74 ALA A N 1
ATOM 556 C CA . ALA A 1 74 ? -7.106 -7.323 3.609 1.00 98.19 74 ALA A CA 1
ATOM 557 C C . ALA A 1 74 ? -8.430 -7.973 3.184 1.00 98.19 74 ALA A C 1
ATOM 559 O O . ALA A 1 74 ? -8.720 -9.111 3.533 1.00 98.19 74 ALA A O 1
ATOM 560 N N . LEU A 1 75 ? -9.249 -7.225 2.444 1.00 97.44 75 LEU A N 1
ATOM 561 C CA . LEU A 1 75 ? -10.602 -7.628 2.059 1.00 97.44 75 LEU A CA 1
ATOM 562 C C . LEU A 1 75 ? -10.605 -8.543 0.831 1.00 97.44 75 LEU A C 1
ATOM 564 O O . LEU A 1 75 ? -11.370 -9.500 0.768 1.00 97.44 75 LEU A O 1
ATOM 568 N N . SER A 1 76 ? -9.768 -8.243 -0.163 1.00 98.12 76 SER A N 1
ATOM 569 C CA . SER A 1 76 ? -9.706 -9.018 -1.403 1.00 98.12 76 SER A CA 1
ATOM 570 C C . SER A 1 76 ? -8.375 -8.853 -2.126 1.00 98.12 76 SER A C 1
ATOM 572 O O . SER A 1 76 ? -7.643 -7.881 -1.915 1.00 98.12 76 SER A O 1
ATOM 574 N N . ILE A 1 77 ? -8.088 -9.812 -3.006 1.00 98.38 77 ILE A N 1
ATOM 575 C CA . ILE A 1 77 ? -7.011 -9.759 -3.989 1.00 98.38 77 ILE A CA 1
ATOM 576 C C . ILE A 1 77 ? -7.572 -10.139 -5.358 1.00 98.38 77 ILE A C 1
ATOM 578 O O . ILE A 1 77 ? -8.314 -11.113 -5.478 1.00 98.38 77 ILE A O 1
ATOM 582 N N . VAL A 1 78 ? -7.220 -9.373 -6.385 1.00 98.38 78 VAL A N 1
ATOM 583 C CA . VAL A 1 78 ? -7.590 -9.658 -7.776 1.00 98.38 78 VAL A CA 1
ATOM 584 C C . VAL A 1 78 ? -6.366 -9.542 -8.674 1.00 98.38 78 VAL A C 1
ATOM 586 O O . VAL A 1 78 ? -5.487 -8.718 -8.418 1.00 98.38 78 VAL A O 1
ATOM 589 N N . LEU A 1 79 ? -6.303 -10.360 -9.725 1.00 98.50 79 LEU A N 1
ATOM 590 C CA . LEU A 1 79 ? -5.352 -10.145 -10.816 1.00 98.50 79 LEU A CA 1
ATOM 591 C C . LEU A 1 79 ? -5.756 -8.880 -11.575 1.00 98.50 79 LEU A C 1
ATOM 593 O O . LEU A 1 79 ? -6.941 -8.677 -11.831 1.00 98.50 79 LEU A O 1
ATOM 597 N N . SER A 1 80 ? -4.785 -8.045 -11.947 1.00 97.12 80 SER A N 1
ATOM 598 C CA . SER A 1 80 ? -5.067 -6.868 -12.783 1.00 97.12 80 SER A CA 1
ATOM 599 C C . SER A 1 80 ? -5.253 -7.225 -14.259 1.00 97.12 80 SER A C 1
ATOM 601 O O . SER A 1 80 ? -5.785 -6.417 -15.007 1.00 97.12 80 SER A O 1
ATOM 603 N N . GLY A 1 81 ? -4.797 -8.411 -14.678 1.00 96.62 81 GLY A N 1
ATOM 604 C CA . GLY A 1 81 ? -4.716 -8.815 -16.086 1.00 96.62 81 GLY A CA 1
ATOM 605 C C . GLY A 1 81 ? -3.455 -8.317 -16.804 1.00 96.62 81 GLY A C 1
ATOM 606 O O . GLY A 1 81 ? -3.153 -8.801 -17.887 1.00 96.62 81 GLY A O 1
ATOM 607 N N . GLU A 1 82 ? -2.692 -7.425 -16.173 1.00 95.12 82 GLU A N 1
ATOM 608 C CA . GLU A 1 82 ? -1.480 -6.813 -16.727 1.00 95.12 82 GLU A CA 1
ATOM 609 C C . GLU A 1 82 ? -0.207 -7.500 -16.211 1.00 95.12 82 GLU A C 1
ATOM 611 O O . GLU A 1 82 ? -0.159 -7.975 -15.070 1.00 95.12 82 GLU A O 1
ATOM 616 N N . GLU A 1 83 ? 0.855 -7.492 -17.018 1.00 97.38 83 GLU A N 1
ATOM 617 C CA . GLU A 1 83 ? 2.205 -7.819 -16.553 1.00 97.38 83 GLU A CA 1
ATOM 618 C C . GLU A 1 83 ? 2.904 -6.575 -16.003 1.00 97.38 83 GLU A C 1
ATOM 620 O O . GLU A 1 83 ? 2.823 -5.478 -16.552 1.00 97.38 83 GLU A O 1
ATOM 625 N N . VAL A 1 84 ? 3.628 -6.753 -14.904 1.00 97.56 84 VAL A N 1
ATOM 626 C CA . VAL A 1 84 ? 4.309 -5.675 -14.195 1.00 97.56 84 VAL A CA 1
ATOM 627 C C . VAL A 1 84 ? 5.780 -6.038 -14.061 1.00 97.56 84 VAL A C 1
ATOM 629 O O . VAL A 1 84 ? 6.135 -7.046 -13.452 1.00 97.56 84 VAL A O 1
ATOM 632 N N . ILE A 1 85 ? 6.650 -5.197 -14.616 1.00 97.56 85 ILE A N 1
ATOM 633 C CA . ILE A 1 85 ? 8.094 -5.429 -14.606 1.00 97.56 85 ILE A CA 1
ATOM 634 C C . ILE A 1 85 ? 8.655 -5.186 -13.206 1.00 97.56 85 ILE A C 1
ATOM 636 O O . ILE A 1 85 ? 8.550 -4.085 -12.658 1.00 97.56 85 ILE A O 1
ATOM 640 N N . ARG A 1 86 ? 9.285 -6.200 -12.617 1.00 97.12 86 ARG A N 1
ATOM 641 C CA . ARG A 1 86 ? 9.962 -6.092 -11.323 1.00 97.12 86 ARG A CA 1
ATOM 642 C C . ARG A 1 86 ? 11.287 -6.825 -11.346 1.00 97.12 86 ARG A C 1
ATOM 644 O O . ARG A 1 86 ? 11.425 -7.894 -11.928 1.00 97.12 86 ARG A O 1
ATOM 651 N N . ASP A 1 87 ? 12.249 -6.253 -10.643 1.00 95.19 87 ASP A N 1
ATOM 652 C CA . ASP A 1 87 ? 13.444 -6.963 -10.224 1.00 95.19 87 ASP A CA 1
ATOM 653 C C . ASP A 1 87 ? 13.204 -7.484 -8.804 1.00 95.19 87 ASP A C 1
ATOM 655 O O . ASP A 1 87 ? 13.210 -6.727 -7.831 1.00 95.19 87 ASP A O 1
ATOM 659 N N . MET A 1 88 ? 12.880 -8.772 -8.696 1.00 90.88 88 MET A N 1
ATOM 660 C CA . MET A 1 88 ? 12.517 -9.389 -7.420 1.00 90.88 88 MET A CA 1
ATOM 661 C C . MET A 1 88 ? 13.699 -9.466 -6.449 1.00 90.88 88 MET A C 1
ATOM 663 O O . MET A 1 88 ? 13.480 -9.407 -5.236 1.00 90.88 88 MET A O 1
ATOM 667 N N . PHE A 1 89 ? 14.913 -9.627 -6.974 1.00 92.19 89 PHE A N 1
ATOM 668 C CA . PHE A 1 89 ? 16.121 -9.848 -6.183 1.00 92.19 89 PHE A CA 1
ATOM 669 C C . PHE A 1 89 ? 17.026 -8.617 -6.112 1.00 92.19 89 PHE A C 1
ATOM 671 O O . PHE A 1 89 ? 18.003 -8.644 -5.369 1.00 92.19 89 PHE A O 1
ATOM 678 N N . TYR A 1 90 ? 16.663 -7.534 -6.805 1.00 90.56 90 TYR A N 1
ATOM 679 C CA . TYR A 1 90 ? 17.464 -6.317 -6.920 1.00 90.56 90 TYR A CA 1
ATOM 680 C C . TYR A 1 90 ? 18.856 -6.602 -7.513 1.00 90.56 90 TYR A C 1
ATOM 682 O O . TYR A 1 90 ? 19.846 -5.999 -7.102 1.00 90.56 90 TYR A O 1
ATOM 690 N N . ASP A 1 91 ? 18.928 -7.551 -8.452 1.00 96.25 91 ASP A N 1
ATOM 691 C CA . ASP A 1 91 ? 20.164 -8.033 -9.080 1.00 96.25 91 ASP A CA 1
ATOM 692 C C . ASP A 1 91 ? 20.413 -7.455 -10.490 1.00 96.25 91 ASP A C 1
ATOM 694 O O . ASP A 1 91 ? 21.396 -7.802 -11.145 1.00 96.25 91 ASP A O 1
ATOM 698 N N . GLY A 1 92 ? 19.540 -6.559 -10.955 1.00 95.75 92 GLY A N 1
ATOM 699 C CA . GLY A 1 92 ? 19.597 -5.928 -12.270 1.00 95.75 92 GLY A CA 1
ATOM 700 C C . GLY A 1 92 ? 18.893 -6.707 -13.384 1.00 95.75 92 GLY A C 1
ATOM 701 O O . GLY A 1 92 ? 18.943 -6.257 -14.529 1.00 95.75 92 GLY A O 1
ATOM 702 N N . ASN A 1 93 ? 18.221 -7.829 -13.093 1.00 95.88 93 ASN A N 1
ATOM 703 C CA . ASN A 1 93 ? 17.528 -8.660 -14.086 1.00 95.88 93 ASN A CA 1
ATOM 704 C C . ASN A 1 93 ? 16.000 -8.604 -13.909 1.00 95.88 93 ASN A C 1
ATOM 706 O O . ASN A 1 93 ? 15.387 -9.567 -13.429 1.00 95.88 93 ASN A O 1
ATOM 710 N N . PRO A 1 94 ? 15.349 -7.492 -14.300 1.00 96.38 94 PRO A N 1
ATOM 711 C CA . PRO A 1 94 ? 13.911 -7.352 -14.158 1.00 96.38 94 PRO A CA 1
ATOM 712 C C . PRO A 1 94 ? 13.160 -8.335 -15.061 1.00 96.38 94 PRO A C 1
ATOM 714 O O . PRO A 1 94 ? 13.557 -8.603 -16.196 1.00 96.38 94 PRO A O 1
ATOM 717 N N . LYS A 1 95 ? 12.043 -8.857 -14.556 1.00 96.94 95 LYS A N 1
ATOM 718 C CA . LYS A 1 95 ? 11.1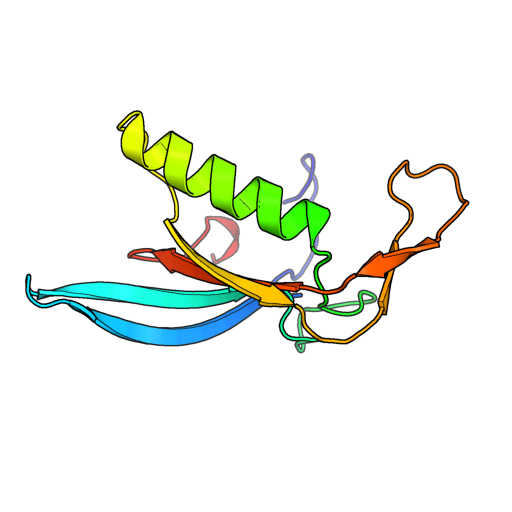70 -9.801 -15.260 1.00 96.94 95 LYS A CA 1
ATOM 719 C C . LYS A 1 95 ? 9.706 -9.381 -15.114 1.00 96.94 95 LYS A C 1
ATOM 721 O O . LYS A 1 95 ? 9.366 -8.715 -14.132 1.00 96.94 95 LYS A O 1
ATOM 726 N N . PRO A 1 96 ? 8.838 -9.748 -16.068 1.00 97.44 96 PRO A N 1
ATOM 727 C CA . PRO A 1 96 ? 7.404 -9.603 -15.881 1.00 97.44 96 PRO A CA 1
ATOM 728 C C . PRO A 1 96 ? 6.926 -10.492 -14.726 1.00 97.44 96 PRO A C 1
ATOM 730 O O . PRO A 1 96 ? 7.279 -11.668 -14.628 1.00 97.44 96 PRO A O 1
ATOM 733 N N . GLU A 1 97 ? 6.122 -9.916 -13.840 1.00 98.12 97 GLU A N 1
ATOM 734 C CA . GLU A 1 97 ? 5.332 -10.624 -12.837 1.00 98.12 97 GLU A CA 1
ATOM 735 C C . GLU A 1 97 ? 3.847 -10.311 -13.071 1.00 98.12 97 GLU A C 1
ATOM 737 O O . GLU A 1 97 ? 3.496 -9.225 -13.532 1.00 98.12 97 GLU A O 1
ATOM 742 N N . GLN A 1 98 ? 2.955 -11.230 -12.699 1.00 98.31 98 GLN A N 1
ATOM 743 C CA . GLN A 1 98 ? 1.515 -10.971 -12.767 1.00 98.31 98 GLN A CA 1
ATOM 744 C C . GLN A 1 98 ? 1.140 -9.791 -11.864 1.00 98.31 98 GLN A C 1
ATOM 746 O O . GLN A 1 98 ? 1.438 -9.801 -10.664 1.00 98.31 98 GLN A O 1
ATOM 751 N N . GLY A 1 99 ? 0.466 -8.789 -12.421 1.00 98.56 99 GLY A N 1
ATOM 752 C CA . GLY A 1 99 ? -0.075 -7.668 -11.670 1.00 98.56 99 GLY A CA 1
ATOM 753 C C . GLY A 1 99 ? -1.260 -8.078 -10.794 1.00 98.56 99 GLY A C 1
ATOM 754 O O . GLY A 1 99 ? -2.024 -8.995 -11.112 1.00 98.56 99 GLY A O 1
ATOM 755 N N . ALA A 1 100 ? -1.414 -7.406 -9.657 1.00 98.69 100 ALA A N 1
ATOM 756 C CA . ALA A 1 100 ? -2.519 -7.642 -8.740 1.00 98.69 100 ALA A CA 1
ATOM 757 C C . ALA A 1 100 ? -2.904 -6.384 -7.965 1.00 98.69 100 ALA A C 1
ATOM 759 O O . ALA A 1 100 ? -2.065 -5.533 -7.673 1.00 98.69 100 ALA A O 1
ATOM 760 N N . ILE A 1 101 ? -4.167 -6.329 -7.552 1.00 98.69 101 ILE A N 1
ATOM 761 C CA . ILE A 1 101 ? -4.728 -5.263 -6.724 1.00 98.69 101 ILE A CA 1
ATOM 762 C C . ILE A 1 101 ? -5.211 -5.881 -5.414 1.00 98.69 101 ILE A C 1
ATOM 764 O O . ILE A 1 101 ? -5.919 -6.888 -5.427 1.00 98.69 101 ILE A O 1
ATOM 768 N N . VAL A 1 102 ? -4.839 -5.276 -4.283 1.00 98.69 102 VAL A N 1
ATOM 769 C CA . VAL A 1 102 ? -5.357 -5.647 -2.954 1.00 98.69 102 VAL A CA 1
ATOM 770 C C . VAL A 1 102 ? -6.290 -4.560 -2.458 1.00 98.69 102 VAL A C 1
ATOM 772 O O . VAL A 1 102 ? -5.903 -3.390 -2.414 1.00 98.69 102 VAL A O 1
ATOM 775 N N . CYS A 1 103 ? -7.489 -4.945 -2.031 1.00 98.62 103 CYS A N 1
ATOM 776 C CA . CYS A 1 103 ? -8.356 -4.067 -1.261 1.00 98.62 103 CYS A CA 1
ATOM 777 C C . CYS A 1 103 ? -8.010 -4.192 0.225 1.00 98.62 103 CYS A C 1
ATOM 779 O O . CYS A 1 103 ? -8.124 -5.265 0.817 1.00 98.62 103 CYS A O 1
ATOM 781 N N . ARG A 1 104 ? -7.569 -3.092 0.827 1.00 98.62 104 ARG A N 1
ATOM 782 C CA . ARG A 1 104 ? -7.280 -2.965 2.256 1.00 98.62 104 ARG A CA 1
ATOM 783 C C . ARG A 1 104 ? -8.431 -2.283 2.975 1.00 98.62 104 ARG A C 1
ATOM 785 O O . ARG A 1 104 ? -9.060 -1.389 2.412 1.00 98.62 104 ARG A O 1
ATOM 792 N N . SER A 1 105 ? -8.615 -2.631 4.245 1.00 98.00 105 SER A N 1
ATOM 793 C CA . SER A 1 105 ? -9.551 -1.967 5.148 1.00 98.00 105 SER A CA 1
ATOM 794 C C . SER A 1 105 ? -8.892 -1.607 6.480 1.00 98.00 105 SER A C 1
ATOM 796 O O . SER A 1 105 ? -8.115 -2.390 7.030 1.00 98.00 105 SER A O 1
ATOM 798 N N . ALA A 1 106 ? -9.179 -0.413 6.996 1.00 97.94 106 ALA A N 1
ATOM 799 C CA . ALA A 1 106 ? -8.737 0.032 8.317 1.00 97.94 106 ALA A CA 1
ATOM 800 C C . ALA A 1 106 ? -9.629 1.171 8.843 1.00 97.94 106 ALA A C 1
ATOM 802 O O . ALA A 1 106 ? -10.191 1.902 8.029 1.00 97.94 106 ALA A O 1
ATOM 803 N N . PRO A 1 107 ? -9.695 1.400 10.167 1.00 97.12 107 PRO A N 1
ATOM 804 C CA . PRO A 1 107 ? -10.360 2.581 10.728 1.00 97.12 107 PRO A CA 1
ATOM 805 C C . PRO A 1 107 ? -9.710 3.907 10.302 1.00 97.12 107 PRO A C 1
ATOM 807 O O . PRO A 1 107 ? -10.347 4.952 10.302 1.00 97.12 107 PRO A O 1
ATOM 810 N N . SER A 1 108 ? -8.420 3.880 9.950 1.00 96.81 108 SER A N 1
ATOM 811 C CA . SER A 1 108 ? -7.683 5.031 9.429 1.00 96.81 108 SER A CA 1
ATOM 812 C C . SER A 1 108 ? -6.470 4.586 8.611 1.00 96.81 108 SER A C 1
ATOM 814 O O . SER A 1 108 ? -5.872 3.545 8.886 1.00 96.81 108 SER A O 1
ATOM 816 N N . PHE A 1 109 ? -6.069 5.405 7.635 1.00 97.56 109 PHE A N 1
ATOM 817 C CA . PHE A 1 109 ? -4.779 5.292 6.941 1.00 97.56 109 PHE A CA 1
ATOM 818 C C . PHE A 1 109 ? -3.827 6.456 7.247 1.00 97.56 109 PHE A C 1
ATOM 820 O O . PHE A 1 109 ? -2.819 6.618 6.552 1.00 97.56 109 PHE A O 1
ATOM 827 N N . LEU A 1 110 ? -4.118 7.243 8.290 1.00 97.31 110 LEU A N 1
ATOM 828 C CA . LEU A 1 110 ? -3.217 8.279 8.788 1.00 97.31 110 LEU A CA 1
ATOM 829 C C . LEU A 1 110 ? -1.886 7.674 9.246 1.00 97.31 110 LEU A C 1
ATOM 831 O O . LEU A 1 110 ? -1.819 6.567 9.781 1.00 97.31 110 LEU A O 1
ATOM 835 N N . ARG A 1 111 ? -0.803 8.416 9.014 1.00 97.69 111 ARG A N 1
ATOM 836 C CA . ARG A 1 111 ? 0.566 8.041 9.388 1.00 97.69 111 ARG A CA 1
ATOM 837 C C . ARG A 1 111 ? 1.229 9.253 10.029 1.00 97.69 111 ARG A C 1
ATOM 839 O O . ARG A 1 111 ? 0.816 10.378 9.783 1.00 97.69 111 ARG A O 1
ATOM 846 N N . PHE A 1 112 ? 2.316 9.062 10.772 1.00 98.12 112 PHE A N 1
ATOM 847 C CA . PHE A 1 112 ? 3.063 10.205 11.320 1.00 98.12 112 PHE A CA 1
ATOM 848 C C . PHE A 1 112 ? 3.533 11.179 10.234 1.00 98.12 112 PHE A C 1
ATOM 850 O O . PHE A 1 112 ? 3.483 12.379 10.440 1.00 98.12 112 PHE A O 1
ATOM 857 N N . GLY A 1 113 ? 3.910 10.675 9.054 1.00 96.94 113 GLY A N 1
ATOM 858 C CA . GLY A 1 113 ? 4.284 11.518 7.912 1.00 96.94 113 GLY A CA 1
ATOM 859 C C . GLY A 1 113 ? 3.119 12.210 7.195 1.00 96.94 113 GLY A C 1
ATOM 860 O O . GLY A 1 113 ? 3.349 12.789 6.140 1.00 96.94 113 GLY A O 1
ATOM 861 N N . SER A 1 114 ? 1.887 12.095 7.699 1.00 95.81 114 SER A N 1
ATOM 862 C CA . SER A 1 114 ? 0.748 12.898 7.238 1.00 95.81 114 SER A CA 1
ATOM 863 C C . SER A 1 114 ? 0.784 14.331 7.787 1.00 95.81 114 SER A C 1
ATOM 865 O O . SER A 1 114 ? 0.048 15.169 7.271 1.00 95.81 114 SER A O 1
ATOM 867 N N . TYR A 1 115 ? 1.611 14.591 8.808 1.00 93.81 115 TYR A N 1
ATOM 868 C CA . TYR A 1 115 ? 1.755 15.865 9.513 1.00 93.81 115 TYR A CA 1
ATOM 869 C C . TYR A 1 115 ? 3.175 16.422 9.378 1.00 93.81 115 TYR A C 1
ATOM 871 O O . TYR A 1 115 ? 4.119 15.612 9.197 1.00 93.81 115 TYR A O 1
#

Foldseek 3Di:
DPPPDDPPDADLQQKDWPAWDADPVRAIKIKMKGQPFGDPRVVPHTSWDFPVVQVVCQCVQVVCVVVVHDHKHWDDKDFPQDWDWDDPPPPPDTDTG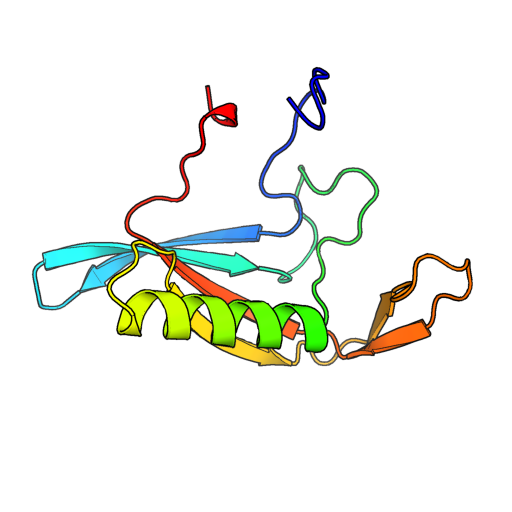TTMMIIIMDSDPDDPVVD

S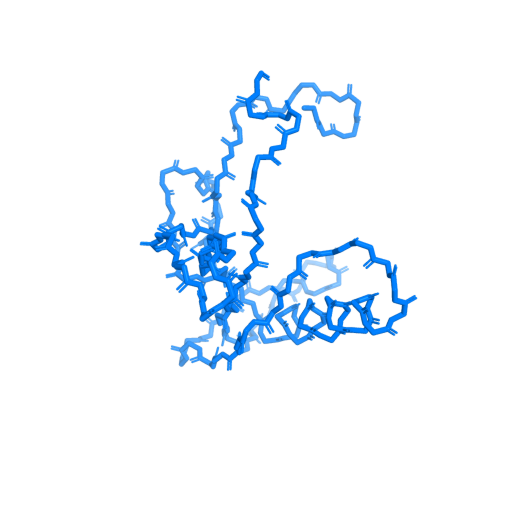equence (115 aa):
HQFGHWAGQLGDGRAINLGEITNNSGEHHLLQLKGAGPTPYSRSADGLAVLRSSVREFICSEAMFHLGVPTTRALSIVLSGEEVIRDMFYDGNPKPEQGAIVCRSAPSFLRFGSY

Secondary structure (DSSP, 8-state):
-BTTB-------TTEEEEEEEE-TTS-EEEEEEESB---TT-TTS--B-BHHHHHHHHHHHHHHHHTT----EEEEEEEEEEEEEE-SSSSS--EEEEEEEEEEEES----GGG-

pLDDT: mean 97.27, std 1.59, range [90.56, 98.88]

Radius of gyration: 15.42 Å; chains: 1; bounding box: 44×30×35 Å